Protein AF-A0A5S3W3Z2-F1 (afdb_monomer_lite)

Foldseek 3Di:
DDADDDDDQDWAPDPVDQTNCNVRNDDPDDDHPVNCCVVVVDPDDDDDDDDQDQDPPDPPVLVVVLCVVCPPPDPVVSVVVVVCSVVVSVVVSVVVRVVVVVVVVVVCCVPPCVNVVPPDDDDDDDPDPPD

pLDDT: mean 85.23, std 9.53, range [55.03, 97.94]

Sequence (131 aa):
KAMFIGFTGTPLMKKDKKKSLEVFGPYIHTYKFDEAVNDGVVLDLRYEARDIDQHLTSKKKVDQWFEAKTKGLSNLAKMQLKQKWGTMQKVLSSKSRLEQIVSDMLMDMEVKPALMSGRGNAMLVCASVHQ

Structure (mmCIF, N/CA/C/O backbone):
data_AF-A0A5S3W3Z2-F1
#
_entry.id   AF-A0A5S3W3Z2-F1
#
loop_
_atom_site.group_PDB
_atom_site.id
_atom_site.type_symbol
_atom_site.label_atom_id
_atom_site.labe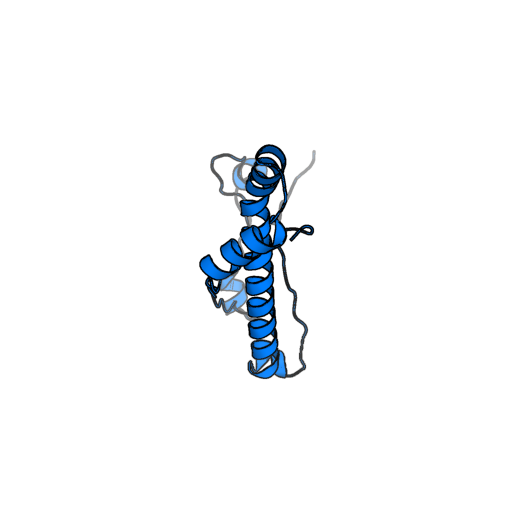l_alt_id
_atom_site.label_comp_id
_atom_site.label_asym_id
_atom_site.label_entity_id
_atom_site.label_seq_id
_atom_site.pdbx_PDB_ins_code
_atom_site.Cartn_x
_atom_site.Cartn_y
_atom_site.Cartn_z
_atom_site.occupancy
_atom_site.B_iso_or_equiv
_atom_site.auth_seq_id
_atom_site.auth_comp_id
_atom_site.auth_asym_id
_atom_site.auth_atom_id
_atom_site.pdbx_PDB_model_num
ATOM 1 N N . LYS A 1 1 ? 38.858 -3.806 -8.810 1.00 75.88 1 LYS A N 1
ATOM 2 C CA . LYS A 1 1 ? 37.879 -2.694 -8.937 1.00 75.88 1 LYS A CA 1
ATOM 3 C C . LYS A 1 1 ? 36.506 -3.329 -9.145 1.00 75.88 1 LYS A C 1
ATOM 5 O O . LYS A 1 1 ? 36.462 -4.306 -9.877 1.00 75.88 1 LYS A O 1
ATOM 10 N N . ALA A 1 2 ? 35.447 -2.856 -8.486 1.00 90.69 2 ALA A N 1
ATOM 11 C CA . ALA A 1 2 ? 34.105 -3.445 -8.585 1.00 90.69 2 ALA A CA 1
ATOM 12 C C . ALA A 1 2 ? 33.120 -2.460 -9.231 1.00 90.69 2 ALA A C 1
ATOM 14 O O . ALA A 1 2 ? 33.288 -1.248 -9.092 1.00 90.69 2 ALA A O 1
ATOM 15 N N . MET A 1 3 ? 32.120 -2.992 -9.931 1.00 93.31 3 MET A N 1
ATOM 16 C CA . MET A 1 3 ? 31.001 -2.249 -10.512 1.00 93.31 3 MET A CA 1
ATOM 17 C C . MET A 1 3 ? 29.719 -2.654 -9.784 1.00 93.31 3 MET A C 1
ATOM 19 O O . MET A 1 3 ? 29.511 -3.839 -9.532 1.00 93.31 3 MET A O 1
ATOM 23 N N . PHE A 1 4 ? 28.872 -1.678 -9.461 1.00 93.50 4 PHE A N 1
ATOM 24 C CA . PHE A 1 4 ? 27.589 -1.902 -8.798 1.00 93.50 4 PHE A CA 1
ATOM 25 C C . PHE A 1 4 ? 26.450 -1.484 -9.724 1.00 93.50 4 PHE A C 1
ATOM 27 O O . PHE A 1 4 ? 26.481 -0.390 -10.282 1.00 93.50 4 PHE A O 1
ATOM 34 N N . ILE A 1 5 ? 25.450 -2.352 -9.866 1.00 94.69 5 ILE A N 1
ATOM 35 C CA . ILE A 1 5 ? 24.254 -2.123 -10.682 1.00 94.69 5 ILE A CA 1
ATOM 36 C C . ILE A 1 5 ? 23.038 -2.360 -9.787 1.00 94.69 5 ILE A C 1
ATOM 38 O O . ILE A 1 5 ? 22.948 -3.395 -9.127 1.00 94.69 5 ILE A O 1
ATOM 42 N N . GLY A 1 6 ? 22.127 -1.387 -9.739 1.00 94.31 6 GLY A N 1
ATOM 43 C CA . GLY A 1 6 ? 20.899 -1.455 -8.951 1.00 94.31 6 GLY A CA 1
ATOM 44 C C . GLY A 1 6 ? 19.668 -1.600 -9.840 1.00 94.31 6 GLY A C 1
ATOM 45 O O . GLY A 1 6 ? 19.511 -0.854 -10.803 1.00 94.31 6 GLY A O 1
ATOM 46 N N . PHE A 1 7 ? 18.773 -2.518 -9.479 1.00 96.25 7 PHE A N 1
ATOM 47 C CA . PHE A 1 7 ? 17.449 -2.662 -10.084 1.00 96.25 7 PHE A CA 1
ATOM 48 C C . PHE A 1 7 ? 16.397 -2.251 -9.055 1.00 96.25 7 PHE A C 1
ATOM 50 O O . PHE A 1 7 ? 16.469 -2.655 -7.895 1.00 96.25 7 PHE A O 1
ATOM 57 N N . THR A 1 8 ? 15.431 -1.424 -9.450 1.00 94.94 8 THR A N 1
ATOM 58 C CA . THR A 1 8 ? 14.333 -1.007 -8.571 1.00 94.94 8 THR A CA 1
ATOM 59 C C . THR A 1 8 ? 13.098 -0.648 -9.386 1.00 94.94 8 THR A C 1
ATOM 61 O O . THR A 1 8 ? 13.207 0.048 -10.392 1.00 94.94 8 THR A O 1
ATOM 64 N N . GLY A 1 9 ? 11.924 -1.098 -8.937 1.00 93.94 9 GLY A N 1
ATOM 65 C CA . GLY A 1 9 ? 10.636 -0.640 -9.473 1.00 93.94 9 GLY A CA 1
ATOM 66 C C . GLY A 1 9 ? 10.154 0.672 -8.843 1.00 93.94 9 GLY A C 1
ATOM 67 O O . GLY A 1 9 ? 9.312 1.363 -9.405 1.00 93.94 9 GLY A O 1
ATOM 68 N N . THR A 1 10 ? 10.703 1.047 -7.684 1.00 93.75 10 THR A N 1
ATOM 69 C CA . THR A 1 10 ? 10.312 2.242 -6.922 1.00 93.75 10 THR A CA 1
ATOM 70 C C . THR A 1 10 ? 11.567 3.011 -6.500 1.00 93.75 10 THR A C 1
ATOM 72 O O . THR A 1 10 ? 12.049 2.844 -5.371 1.00 93.75 10 THR A O 1
ATOM 75 N N . PRO A 1 11 ? 12.167 3.816 -7.396 1.00 93.12 11 PRO A N 1
ATOM 76 C CA . PRO A 1 11 ? 13.364 4.578 -7.064 1.00 93.12 11 PRO A CA 1
ATOM 77 C C . PRO A 1 11 ? 13.094 5.563 -5.918 1.00 93.12 11 PRO A C 1
ATOM 79 O O . PRO A 1 11 ? 12.029 6.177 -5.828 1.00 93.12 11 PRO A O 1
ATOM 82 N N . LEU A 1 12 ? 14.069 5.730 -5.021 1.00 92.12 12 LEU A N 1
ATOM 83 C CA . LEU A 1 12 ? 13.960 6.665 -3.905 1.00 92.12 12 LEU A CA 1
ATOM 84 C C . LEU A 1 12 ? 14.129 8.101 -4.405 1.00 92.12 12 LEU A C 1
ATOM 86 O O . LEU A 1 12 ? 15.206 8.485 -4.859 1.00 92.12 12 LEU A O 1
ATOM 90 N N . MET A 1 13 ? 13.065 8.893 -4.250 1.00 87.31 13 MET A N 1
ATOM 91 C CA . MET A 1 13 ? 12.998 10.298 -4.685 1.00 87.31 13 MET A CA 1
ATOM 92 C C . MET A 1 13 ? 12.925 11.301 -3.520 1.00 87.31 13 MET A C 1
ATOM 94 O O . MET A 1 13 ? 12.954 12.514 -3.739 1.00 87.31 13 MET A O 1
ATOM 98 N N . LYS A 1 14 ? 12.803 10.807 -2.282 1.00 84.31 14 LYS A N 1
ATOM 99 C CA . LYS A 1 14 ? 12.623 11.615 -1.067 1.00 84.31 14 LYS A CA 1
ATOM 100 C C . LYS A 1 14 ? 13.797 12.576 -0.837 1.00 84.31 14 LYS A C 1
ATOM 102 O O . LYS A 1 14 ? 14.944 12.189 -1.003 1.00 84.31 14 LYS A O 1
ATOM 107 N N . LYS A 1 15 ? 13.502 13.824 -0.442 1.00 72.62 15 LYS A N 1
ATOM 108 C CA . LYS A 1 15 ? 14.517 14.876 -0.215 1.00 72.62 15 LYS A CA 1
ATOM 109 C C . LYS A 1 15 ? 15.361 14.643 1.043 1.00 72.62 15 LYS A C 1
ATOM 111 O O . LYS A 1 15 ? 16.494 15.094 1.100 1.00 72.62 15 LYS A O 1
ATOM 116 N N . ASP A 1 16 ? 14.807 13.956 2.035 1.00 77.31 16 ASP A N 1
ATOM 117 C CA . ASP A 1 16 ? 15.420 13.644 3.332 1.00 77.31 16 ASP A CA 1
ATOM 118 C C . ASP A 1 16 ? 16.263 12.356 3.317 1.00 77.31 16 ASP A C 1
ATOM 120 O O . ASP A 1 16 ? 16.811 11.955 4.343 1.00 77.31 16 ASP A O 1
ATOM 124 N N . LYS A 1 17 ? 16.376 11.686 2.164 1.00 82.12 17 LYS A N 1
ATOM 125 C CA . LYS A 1 17 ? 17.150 10.452 1.993 1.00 82.12 17 LYS A CA 1
ATOM 126 C C . LYS A 1 17 ? 18.057 10.566 0.776 1.00 82.12 17 LYS A C 1
ATOM 128 O O . LYS A 1 17 ? 17.706 11.238 -0.188 1.00 82.12 17 LYS A O 1
ATOM 133 N N . LYS A 1 18 ? 19.189 9.852 0.796 1.00 86.12 18 LYS A N 1
ATOM 134 C CA . LYS A 1 18 ? 20.011 9.687 -0.410 1.00 86.12 18 LYS A CA 1
ATOM 135 C C . LYS A 1 18 ? 19.164 9.048 -1.505 1.00 86.12 18 LYS A C 1
ATOM 137 O O . LYS A 1 18 ? 18.576 7.983 -1.291 1.00 86.12 18 LYS A O 1
ATOM 142 N N . LYS A 1 19 ? 19.080 9.706 -2.656 1.00 91.44 19 LYS A N 1
ATOM 143 C CA . LYS A 1 19 ? 18.264 9.234 -3.780 1.00 91.44 19 LYS A CA 1
ATOM 144 C C . LYS A 1 19 ? 18.932 8.052 -4.462 1.00 91.44 19 LYS A C 1
ATOM 146 O O . LYS A 1 19 ? 20.156 7.945 -4.471 1.00 91.44 19 LYS A O 1
ATOM 151 N N . SER A 1 20 ? 18.142 7.203 -5.119 1.00 92.62 20 SER A N 1
ATOM 152 C CA . SER A 1 20 ? 18.691 6.089 -5.910 1.00 92.62 20 SER A CA 1
ATOM 153 C C . SER A 1 20 ? 19.718 6.578 -6.940 1.00 92.62 20 SER A C 1
ATOM 155 O O . SER A 1 20 ? 20.772 5.968 -7.083 1.00 92.62 20 SER A O 1
ATOM 157 N N . LEU A 1 21 ? 19.455 7.730 -7.566 1.00 91.06 21 LEU A N 1
ATOM 158 C CA . LEU A 1 21 ? 20.350 8.355 -8.544 1.00 91.06 21 LEU A CA 1
ATOM 159 C C . LEU A 1 21 ? 21.665 8.878 -7.943 1.00 91.06 21 LEU A C 1
ATOM 161 O O . LEU A 1 21 ? 22.683 8.908 -8.621 1.00 91.06 21 LEU A O 1
ATOM 165 N N . GLU A 1 22 ? 21.665 9.280 -6.672 1.00 91.38 22 GLU A N 1
ATOM 166 C CA . GLU A 1 22 ? 22.878 9.744 -5.982 1.00 91.38 22 GLU A CA 1
ATOM 167 C C . GLU A 1 22 ? 23.788 8.573 -5.592 1.00 91.38 22 GLU A C 1
ATOM 169 O O . GLU A 1 22 ? 24.998 8.740 -5.476 1.00 91.38 22 GLU A O 1
ATOM 174 N N . VAL A 1 23 ? 23.208 7.386 -5.380 1.00 92.38 23 VAL A N 1
ATOM 175 C CA . VAL A 1 23 ? 23.943 6.173 -4.995 1.00 92.38 23 VAL A CA 1
ATOM 176 C C . VAL A 1 23 ? 24.446 5.407 -6.218 1.00 92.38 23 VAL A C 1
ATOM 178 O O . VAL A 1 23 ? 25.589 4.959 -6.224 1.00 92.38 23 VAL A O 1
ATOM 181 N N . PHE A 1 24 ? 23.603 5.247 -7.240 1.00 93.94 24 PHE A N 1
ATOM 182 C CA . PHE A 1 24 ? 23.879 4.389 -8.398 1.00 93.94 24 PHE A CA 1
ATOM 183 C C . PHE A 1 24 ? 24.187 5.163 -9.687 1.00 93.94 24 PHE A C 1
ATOM 185 O O . PHE A 1 24 ? 24.600 4.553 -10.670 1.00 93.94 24 PHE A O 1
ATOM 192 N N . GLY A 1 25 ? 24.027 6.488 -9.690 1.00 93.06 25 GLY A N 1
ATOM 193 C CA . GLY A 1 25 ? 24.151 7.304 -10.895 1.00 93.06 25 GLY A CA 1
ATOM 194 C C . GLY A 1 25 ? 22.864 7.324 -11.735 1.00 93.06 25 GLY A C 1
ATOM 195 O O . GLY A 1 25 ? 21.791 6.971 -11.240 1.00 93.06 25 GLY A O 1
ATOM 196 N N . PRO A 1 26 ? 22.936 7.791 -12.993 1.00 94.25 26 PRO A N 1
ATOM 197 C CA . PRO A 1 26 ? 21.773 7.912 -13.867 1.00 94.25 26 PRO A CA 1
ATOM 198 C C . PRO A 1 26 ? 21.169 6.548 -14.223 1.00 94.25 26 PRO A C 1
ATOM 200 O O . PRO A 1 26 ? 21.839 5.516 -14.175 1.00 94.25 26 PRO A O 1
ATOM 203 N N . TYR A 1 27 ? 19.901 6.549 -14.635 1.00 95.06 27 TYR A N 1
ATOM 204 C CA . TYR A 1 27 ? 19.278 5.348 -15.182 1.00 95.06 27 TYR A CA 1
ATOM 205 C C . TYR A 1 27 ? 19.988 4.920 -16.469 1.00 95.06 27 TYR A C 1
ATOM 207 O O . TYR A 1 27 ? 20.140 5.719 -17.390 1.00 95.06 27 TYR A O 1
ATOM 215 N N . ILE A 1 28 ? 20.383 3.648 -16.533 1.00 96.38 28 ILE A N 1
ATOM 216 C CA . ILE A 1 28 ? 20.869 3.016 -17.768 1.00 96.38 28 ILE A CA 1
ATOM 217 C C . ILE A 1 28 ? 19.684 2.762 -18.712 1.00 96.38 28 ILE A C 1
ATOM 219 O O . ILE A 1 28 ? 19.790 2.961 -19.917 1.00 96.38 28 ILE A O 1
ATOM 223 N N . HIS A 1 29 ? 18.550 2.337 -18.147 1.00 96.94 29 HIS A N 1
ATOM 224 C CA . HIS A 1 29 ? 17.300 2.053 -18.847 1.00 96.94 29 HIS A CA 1
ATOM 225 C C . HIS A 1 29 ? 16.112 2.201 -17.885 1.00 96.94 29 HIS A C 1
ATOM 227 O O . HIS A 1 29 ? 16.278 2.060 -16.669 1.00 96.94 29 HIS A O 1
ATOM 233 N N . THR A 1 30 ? 14.914 2.439 -18.419 1.00 96.12 30 THR A N 1
ATOM 234 C CA . THR A 1 30 ? 13.658 2.435 -17.659 1.00 96.12 30 THR A CA 1
ATOM 235 C C . THR A 1 30 ? 12.601 1.632 -18.396 1.00 96.12 30 THR A C 1
ATOM 237 O O . THR A 1 30 ? 12.463 1.787 -19.600 1.00 96.12 30 THR A O 1
ATOM 240 N N . TYR A 1 31 ? 11.854 0.820 -17.657 1.00 96.88 31 TYR A N 1
ATOM 241 C CA . TYR A 1 31 ? 10.645 0.155 -18.127 1.00 96.88 31 TYR A CA 1
ATOM 242 C C . TYR A 1 31 ? 9.596 0.317 -17.032 1.00 96.88 31 TYR A C 1
ATOM 244 O O . TYR A 1 31 ? 9.784 -0.165 -15.910 1.00 96.88 31 TYR A O 1
ATOM 252 N N . LYS A 1 32 ? 8.584 1.133 -17.305 1.00 95.44 32 LYS A N 1
ATOM 253 C CA . LYS A 1 32 ? 7.617 1.619 -16.325 1.00 95.44 32 LYS A CA 1
ATOM 254 C C . LYS A 1 32 ? 6.382 0.729 -16.267 1.00 95.44 32 LYS A C 1
ATOM 256 O O . LYS A 1 32 ? 6.147 -0.126 -17.113 1.00 95.44 32 LYS A O 1
ATOM 261 N N . PHE A 1 33 ? 5.589 0.946 -15.223 1.00 94.69 33 PHE A N 1
ATOM 262 C CA . PHE A 1 33 ? 4.359 0.199 -14.989 1.00 94.69 33 PHE A CA 1
ATOM 263 C C . PHE A 1 33 ? 3.349 0.355 -16.137 1.00 94.69 33 PHE A C 1
ATOM 265 O O . PHE A 1 33 ? 2.784 -0.637 -16.576 1.00 94.69 33 PHE A O 1
ATOM 272 N N . ASP A 1 34 ? 3.153 1.572 -16.646 1.00 95.12 34 ASP A N 1
ATOM 273 C CA . ASP A 1 34 ? 2.239 1.868 -17.755 1.00 95.12 34 ASP A CA 1
ATOM 274 C C . ASP A 1 34 ? 2.686 1.223 -19.073 1.00 95.12 34 ASP A C 1
ATOM 276 O O . ASP A 1 34 ? 1.856 0.676 -19.796 1.00 95.12 34 ASP A O 1
ATOM 280 N N . GLU A 1 35 ? 3.992 1.209 -19.351 1.00 97.25 35 GLU A N 1
ATOM 281 C CA . GLU A 1 35 ? 4.568 0.463 -20.480 1.00 97.25 35 GLU A CA 1
ATOM 282 C C . GLU A 1 35 ? 4.275 -1.039 -20.341 1.00 97.25 35 GLU A C 1
ATOM 284 O O . GLU A 1 35 ? 3.745 -1.659 -21.258 1.00 97.25 35 GLU A O 1
ATOM 289 N N . ALA A 1 36 ? 4.505 -1.607 -19.153 1.00 96.94 36 ALA A N 1
ATOM 290 C CA . ALA A 1 36 ? 4.251 -3.021 -18.890 1.00 96.94 36 ALA A CA 1
ATOM 291 C C . ALA A 1 36 ? 2.770 -3.425 -18.978 1.00 96.94 36 ALA A C 1
ATOM 293 O O . ALA A 1 36 ? 2.474 -4.562 -19.357 1.00 96.94 36 ALA A O 1
ATOM 294 N N . VAL A 1 37 ? 1.852 -2.517 -18.632 1.00 96.88 37 VAL A N 1
ATOM 295 C CA . VAL A 1 37 ? 0.406 -2.711 -18.814 1.00 96.88 37 VAL A CA 1
ATOM 296 C C . VAL A 1 37 ? 0.037 -2.675 -20.298 1.00 96.88 37 VAL A C 1
ATOM 298 O O . VAL A 1 37 ? -0.677 -3.564 -20.761 1.00 96.88 37 VAL A O 1
ATOM 301 N N . ASN A 1 38 ? 0.556 -1.706 -21.061 1.00 97.12 38 ASN A N 1
ATOM 302 C CA . ASN A 1 38 ? 0.294 -1.591 -22.502 1.00 97.12 38 ASN A CA 1
ATOM 303 C C . ASN A 1 38 ? 0.805 -2.803 -23.291 1.00 97.12 38 ASN A C 1
ATOM 305 O O . ASN A 1 38 ? 0.125 -3.278 -24.199 1.00 97.12 38 ASN A O 1
ATOM 309 N N . ASP A 1 39 ? 1.964 -3.333 -22.904 1.00 97.94 39 ASP A N 1
ATOM 310 C CA . ASP A 1 39 ? 2.565 -4.515 -23.526 1.00 97.94 39 ASP A CA 1
ATOM 311 C C . ASP A 1 39 ? 1.897 -5.833 -23.075 1.00 97.94 39 ASP A C 1
ATOM 313 O O . ASP A 1 39 ? 2.246 -6.911 -23.559 1.00 97.94 39 ASP A O 1
ATOM 317 N N . GLY A 1 40 ? 0.939 -5.782 -22.138 1.00 96.62 40 GLY A N 1
ATOM 318 C CA . GLY A 1 40 ? 0.220 -6.954 -21.626 1.00 96.62 40 GLY A CA 1
ATOM 319 C C . GLY A 1 40 ? 1.053 -7.868 -20.720 1.00 96.62 40 GLY A C 1
ATOM 320 O O . GLY A 1 40 ? 0.649 -8.995 -20.434 1.00 96.62 40 GLY A O 1
ATOM 321 N N . VAL A 1 41 ? 2.214 -7.397 -20.259 1.00 97.31 41 VAL A N 1
ATOM 322 C CA . VAL A 1 41 ? 3.113 -8.136 -19.355 1.00 97.31 41 VAL A CA 1
ATOM 323 C C . VAL A 1 41 ? 2.630 -8.044 -17.903 1.00 97.31 41 VAL A C 1
ATOM 325 O O . VAL A 1 41 ? 2.866 -8.954 -17.107 1.00 97.31 41 VAL A O 1
ATOM 328 N N . VAL A 1 42 ? 1.944 -6.953 -17.548 1.00 95.50 42 VAL A N 1
ATOM 329 C CA . VAL A 1 42 ? 1.369 -6.699 -16.219 1.00 95.50 42 VAL A CA 1
ATOM 330 C C . VAL A 1 42 ? -0.118 -6.364 -16.357 1.00 95.50 42 VAL A C 1
ATOM 332 O O . VAL A 1 42 ? -0.533 -5.719 -17.314 1.00 95.50 42 VAL A O 1
ATOM 335 N N . LEU A 1 43 ? -0.935 -6.804 -15.397 1.00 94.00 43 LEU A N 1
ATOM 336 C CA . LEU A 1 43 ? -2.350 -6.430 -15.326 1.00 94.00 43 LEU A CA 1
ATOM 337 C C . LEU A 1 43 ? -2.518 -5.036 -14.710 1.00 94.00 43 LEU A C 1
ATOM 339 O O . LEU A 1 43 ? -1.820 -4.687 -13.758 1.00 94.00 43 LEU A O 1
ATOM 343 N N . ASP A 1 44 ? -3.490 -4.276 -15.210 1.00 93.94 44 ASP A N 1
ATOM 344 C CA . ASP A 1 44 ? -3.851 -2.983 -14.631 1.00 93.94 44 ASP A CA 1
ATOM 345 C C . ASP A 1 44 ? -4.478 -3.131 -13.229 1.00 93.94 44 ASP A C 1
ATOM 347 O O . ASP A 1 44 ? -5.108 -4.145 -12.901 1.00 93.94 44 ASP A O 1
ATOM 351 N N . LEU A 1 45 ? -4.307 -2.110 -12.387 1.00 91.00 45 LEU A N 1
ATOM 352 C CA . LEU A 1 45 ? -4.785 -2.103 -11.008 1.00 91.00 45 LEU A CA 1
ATOM 353 C C . LEU A 1 45 ? -6.124 -1.370 -10.898 1.00 91.00 45 LEU A C 1
ATOM 355 O O . LEU A 1 45 ? -6.206 -0.152 -11.043 1.00 91.00 45 LEU A O 1
ATOM 359 N N . ARG A 1 46 ? -7.170 -2.092 -10.492 1.00 89.44 46 ARG A N 1
ATOM 360 C CA . ARG A 1 46 ? -8.443 -1.483 -10.093 1.00 89.44 46 ARG A CA 1
ATOM 361 C C . ARG A 1 46 ? -8.437 -1.154 -8.598 1.00 89.44 46 ARG A C 1
ATOM 363 O O . ARG A 1 46 ? -8.398 -2.058 -7.768 1.00 89.44 46 ARG A O 1
ATOM 370 N N . TYR A 1 47 ? -8.510 0.135 -8.258 1.00 90.81 47 TYR A N 1
ATOM 371 C CA . TYR A 1 47 ? -8.579 0.614 -6.872 1.00 90.81 47 TYR A CA 1
ATOM 372 C C . TYR A 1 47 ? -10.006 1.018 -6.480 1.00 90.81 47 TYR A C 1
ATOM 374 O O . TYR A 1 47 ? -10.618 1.866 -7.125 1.00 90.81 47 TYR A O 1
ATOM 382 N N . GLU A 1 48 ? -10.517 0.437 -5.393 1.00 89.06 48 GLU A N 1
ATOM 383 C CA . GLU A 1 48 ? -11.831 0.751 -4.822 1.00 89.06 48 GLU A CA 1
ATOM 384 C C . GLU A 1 48 ? -11.661 1.192 -3.365 1.00 89.06 48 GLU A C 1
ATOM 386 O O . GLU A 1 48 ? -11.459 0.372 -2.469 1.00 89.06 48 GLU A O 1
ATOM 391 N N . ALA A 1 49 ? -11.715 2.504 -3.124 1.00 88.25 49 ALA A N 1
ATOM 392 C CA . ALA A 1 49 ? -11.672 3.044 -1.769 1.00 88.25 49 ALA A CA 1
ATOM 393 C C . ALA A 1 49 ? -13.012 2.822 -1.056 1.00 88.25 49 ALA A C 1
ATOM 395 O O . ALA A 1 49 ? -14.070 3.102 -1.620 1.00 88.25 49 ALA A O 1
ATOM 396 N N . ARG A 1 50 ? -12.960 2.384 0.204 1.00 85.56 50 ARG A N 1
ATOM 397 C CA . ARG A 1 50 ? -14.128 2.268 1.085 1.00 85.56 50 ARG A CA 1
ATOM 398 C C . ARG A 1 50 ? -13.846 2.956 2.410 1.00 85.56 50 ARG A C 1
ATOM 400 O O . ARG A 1 50 ? -12.782 2.748 2.995 1.00 85.56 50 ARG A O 1
ATOM 407 N N . ASP A 1 51 ? -14.807 3.744 2.874 1.00 80.31 51 ASP A N 1
ATOM 408 C CA . ASP A 1 51 ? -14.808 4.305 4.221 1.00 80.31 51 ASP A CA 1
ATOM 409 C C . ASP A 1 51 ? -15.854 3.577 5.069 1.00 80.31 51 ASP A C 1
ATOM 411 O O . ASP A 1 51 ? -16.929 3.230 4.579 1.00 80.31 51 ASP A O 1
ATOM 415 N N . ILE A 1 52 ? -15.515 3.295 6.323 1.00 74.38 52 ILE A N 1
ATOM 416 C CA . ILE A 1 52 ? -16.380 2.570 7.257 1.00 74.38 52 ILE A CA 1
ATOM 417 C C . ILE A 1 52 ? -16.521 3.438 8.496 1.00 74.38 52 ILE A C 1
ATOM 419 O O . ILE A 1 52 ? -15.586 3.547 9.302 1.00 74.38 52 ILE A O 1
ATOM 423 N N . ASP A 1 53 ? -17.701 4.043 8.621 1.00 66.06 53 ASP A N 1
ATOM 424 C CA . ASP A 1 53 ? -18.019 5.006 9.666 1.00 66.06 53 ASP A CA 1
ATOM 425 C C . ASP A 1 53 ? -17.865 4.407 11.068 1.00 66.06 53 ASP A C 1
ATOM 427 O O . ASP A 1 53 ? -18.457 3.390 11.438 1.00 66.06 53 ASP A O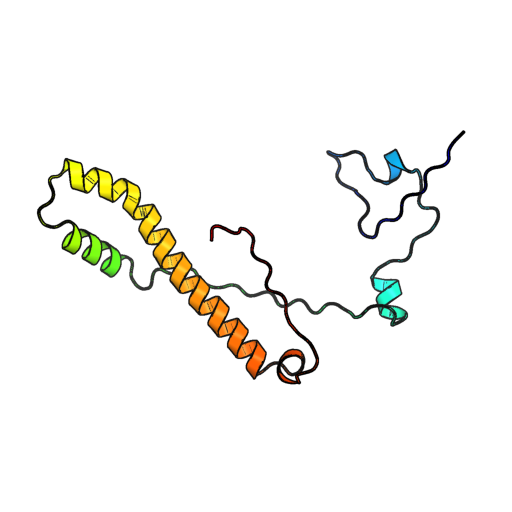 1
ATOM 431 N N . GLN A 1 54 ? -17.084 5.092 11.902 1.00 61.16 54 GLN A N 1
ATOM 432 C CA . GLN A 1 54 ? -16.889 4.734 13.304 1.00 61.16 54 GLN A CA 1
ATOM 433 C C . GLN A 1 54 ? -17.910 5.453 14.179 1.00 61.16 54 GLN A C 1
ATOM 435 O O . GLN A 1 54 ? -17.647 6.522 14.740 1.00 61.16 54 GLN A O 1
ATOM 440 N N . HIS A 1 55 ? -19.088 4.859 14.343 1.00 59.03 55 HIS A N 1
ATOM 441 C CA . HIS A 1 55 ? -20.084 5.368 15.279 1.00 59.03 55 HIS A CA 1
ATOM 442 C C . HIS A 1 55 ? -20.353 4.362 16.397 1.00 59.03 55 HIS A C 1
ATOM 444 O O . HIS A 1 55 ? -20.793 3.239 16.172 1.00 59.03 55 HIS A O 1
ATOM 450 N N . LEU A 1 56 ? -20.123 4.788 17.645 1.00 61.66 56 LEU A N 1
ATOM 451 C CA . LEU A 1 56 ? -20.688 4.112 18.812 1.00 61.66 56 LEU A CA 1
ATOM 452 C C . LEU A 1 56 ? -22.210 4.190 18.687 1.00 61.66 56 LEU A C 1
ATOM 454 O O . LEU A 1 56 ? -22.782 5.264 18.875 1.00 61.66 56 LEU A O 1
ATOM 458 N N . THR A 1 57 ? -22.852 3.054 18.408 1.00 61.59 57 THR A N 1
ATOM 459 C CA . THR A 1 57 ? -24.296 2.923 18.133 1.00 61.59 57 THR A CA 1
ATOM 460 C C . THR A 1 57 ? -25.164 3.610 19.193 1.00 61.59 57 THR A C 1
ATOM 462 O O . THR A 1 57 ? -26.263 4.071 18.903 1.00 61.59 57 THR A O 1
ATOM 465 N N . SER A 1 58 ? -24.671 3.729 20.433 1.00 65.56 58 SER A N 1
ATOM 466 C CA . SER A 1 58 ? -25.188 4.691 21.407 1.00 65.56 58 SER A CA 1
ATOM 467 C C . SER A 1 58 ? -24.177 4.966 22.526 1.00 65.56 58 SER A C 1
ATOM 469 O O . SER A 1 58 ? -24.067 4.179 23.468 1.00 65.56 58 SER A O 1
ATOM 471 N N . LYS A 1 59 ? -23.489 6.122 22.491 1.00 68.31 59 LYS A N 1
ATOM 472 C CA . LYS A 1 59 ? -22.665 6.601 23.628 1.00 68.31 59 LYS A CA 1
ATOM 473 C C . LYS A 1 59 ? -23.441 6.559 24.949 1.00 68.31 59 LYS A C 1
ATOM 475 O O . LYS A 1 59 ? -22.924 6.095 25.955 1.00 68.31 59 LYS A O 1
ATOM 480 N N . LYS A 1 60 ? -24.723 6.941 24.909 1.00 72.94 60 LYS A N 1
ATOM 481 C CA . LYS A 1 60 ? -25.607 6.979 26.079 1.00 72.94 60 LYS A CA 1
ATOM 482 C C . LYS A 1 60 ? -25.829 5.596 26.700 1.00 72.94 60 LYS A C 1
ATOM 484 O O . LYS A 1 60 ? -25.775 5.478 27.917 1.00 72.94 60 LYS A O 1
ATOM 489 N N . LYS A 1 61 ? -26.036 4.546 25.893 1.00 70.00 61 LYS A N 1
ATOM 490 C CA . LYS A 1 61 ? -26.163 3.167 26.408 1.00 70.00 61 LYS A CA 1
ATOM 491 C C . LYS A 1 61 ? -24.8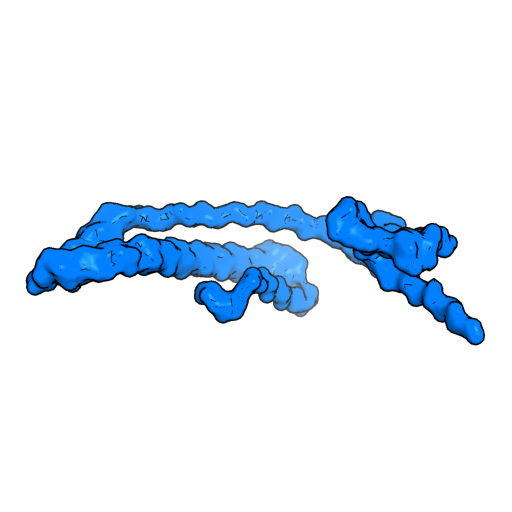48 2.645 26.979 1.00 70.00 61 LYS A C 1
ATOM 493 O O . LYS A 1 61 ? -24.857 1.922 27.969 1.00 70.00 61 LYS A O 1
ATOM 498 N N . VAL A 1 62 ? -23.726 3.026 26.374 1.00 71.56 62 VAL A N 1
ATOM 499 C CA . VAL A 1 62 ? -22.392 2.646 26.849 1.00 71.56 62 VAL A CA 1
ATOM 500 C C . VAL A 1 62 ? -22.113 3.302 28.202 1.00 71.56 62 VAL A C 1
ATOM 502 O O . VAL A 1 62 ? -21.767 2.602 29.150 1.00 71.56 62 VAL A O 1
ATOM 505 N N . ASP A 1 63 ? -22.381 4.600 28.347 1.00 78.62 63 ASP A N 1
ATOM 506 C CA . ASP A 1 63 ? -22.246 5.309 29.625 1.00 78.62 63 ASP A CA 1
ATOM 507 C C . ASP A 1 63 ? -23.230 4.783 30.689 1.00 78.62 63 ASP A C 1
ATOM 509 O O . ASP A 1 63 ? -22.855 4.607 31.845 1.00 78.62 63 ASP A O 1
ATOM 513 N N . GLN A 1 64 ? -24.464 4.427 30.315 1.00 82.00 64 GLN A N 1
ATOM 514 C CA . GLN A 1 64 ? -25.402 3.750 31.223 1.00 82.00 64 GLN A CA 1
ATOM 515 C C . GLN A 1 64 ? -24.877 2.386 31.692 1.00 82.00 64 GLN A C 1
ATOM 517 O O . GLN A 1 64 ? -25.012 2.048 32.869 1.00 82.00 64 GLN A O 1
ATOM 522 N N . TRP A 1 65 ? -24.254 1.610 30.801 1.00 77.12 65 TRP A N 1
ATOM 523 C CA . TRP A 1 65 ? -23.611 0.348 31.161 1.00 77.12 65 TRP A CA 1
ATOM 524 C C . TRP A 1 65 ? -22.426 0.573 32.116 1.00 77.12 65 TRP A C 1
ATOM 526 O O . TRP A 1 65 ? -22.275 -0.202 33.062 1.00 77.12 65 TRP A O 1
ATOM 536 N N . PHE A 1 66 ? -21.653 1.661 31.961 1.00 82.50 66 PHE A N 1
ATOM 537 C CA . PHE A 1 66 ? -20.617 2.040 32.936 1.00 82.50 66 PHE A CA 1
ATOM 538 C C . PHE A 1 66 ? -21.196 2.243 34.324 1.00 82.50 66 PHE A C 1
ATOM 540 O O . PHE A 1 66 ? -20.728 1.654 35.296 1.00 82.50 66 PHE A O 1
ATOM 547 N N . GLU A 1 67 ? -22.211 3.099 34.409 1.00 84.69 67 GLU A N 1
ATOM 548 C CA . GLU A 1 67 ? -22.828 3.506 35.663 1.00 84.69 67 GLU A CA 1
ATOM 549 C C . GLU A 1 67 ? -23.475 2.303 36.354 1.00 84.69 67 GLU A C 1
ATOM 551 O O . GLU A 1 67 ? -23.336 2.130 37.564 1.00 84.69 67 GLU A O 1
ATOM 556 N N . ALA A 1 68 ? -24.087 1.401 35.580 1.00 85.12 68 ALA A N 1
ATOM 557 C CA . ALA A 1 68 ? -24.625 0.145 36.086 1.00 85.12 68 ALA A CA 1
ATOM 558 C C . ALA A 1 68 ? -23.534 -0.802 36.618 1.00 85.12 68 ALA A C 1
ATOM 560 O O . ALA A 1 68 ? -23.708 -1.388 37.685 1.00 85.12 68 ALA A O 1
ATOM 561 N N . LYS A 1 69 ? -22.406 -0.959 35.909 1.00 79.19 69 LYS A N 1
ATOM 562 C CA . LYS A 1 69 ? -21.312 -1.867 36.308 1.00 79.19 69 LYS A CA 1
ATOM 563 C C . LYS A 1 69 ? -20.401 -1.312 37.398 1.00 79.19 69 LYS A C 1
ATOM 565 O O . LYS A 1 69 ? -19.716 -2.084 38.057 1.00 79.19 69 LYS A O 1
ATOM 570 N N . THR A 1 70 ? -20.407 -0.000 37.608 1.00 85.00 70 THR A N 1
ATOM 571 C CA . THR A 1 70 ? -19.638 0.674 38.667 1.00 85.00 70 THR A CA 1
ATOM 572 C C . THR A 1 70 ? -20.487 1.046 39.881 1.00 85.00 70 THR A C 1
ATOM 574 O O . THR A 1 70 ? -20.008 1.714 40.802 1.00 85.00 70 THR A O 1
ATOM 577 N N . LYS A 1 71 ? -21.749 0.607 39.909 1.00 83.38 71 LYS A N 1
ATOM 578 C CA . LYS A 1 71 ? -22.663 0.840 41.024 1.00 83.38 71 LYS A CA 1
ATOM 579 C C . LYS A 1 71 ? -22.115 0.171 42.292 1.00 83.38 71 LYS A C 1
ATOM 581 O O . LYS A 1 71 ? -21.919 -1.038 42.316 1.00 83.38 71 LYS A O 1
ATOM 586 N N . GLY A 1 72 ? -21.866 0.966 43.334 1.00 81.25 72 GLY A N 1
ATOM 587 C CA . GLY A 1 72 ? -21.319 0.495 44.616 1.00 81.25 72 GLY A CA 1
ATOM 588 C C . GLY A 1 72 ? -19.801 0.637 44.780 1.00 81.25 72 GLY A C 1
ATOM 589 O O . GLY A 1 72 ? -19.289 0.357 45.859 1.00 81.25 72 GLY A O 1
ATOM 590 N N . LEU A 1 73 ? -19.072 1.104 43.761 1.00 87.25 73 LEU A N 1
ATOM 591 C CA . LEU A 1 73 ? -17.652 1.436 43.905 1.00 87.25 73 LEU A CA 1
ATOM 592 C C . LEU A 1 73 ? -17.456 2.785 44.608 1.00 87.25 73 LEU A C 1
ATOM 594 O O . LEU A 1 73 ? -18.250 3.711 44.436 1.00 87.25 73 LEU A O 1
ATOM 598 N N . SER A 1 74 ? -16.352 2.918 45.350 1.00 87.50 74 SER A N 1
ATOM 599 C CA . SER A 1 74 ? -15.940 4.205 45.915 1.00 87.50 74 SER A CA 1
ATOM 600 C C . SER A 1 74 ? -15.589 5.204 44.808 1.00 87.50 74 SER A C 1
ATOM 602 O O . SER A 1 74 ? -15.185 4.822 43.705 1.00 87.50 74 SER A O 1
ATOM 604 N N . ASN A 1 75 ? -15.689 6.502 45.109 1.00 82.19 75 ASN A N 1
ATOM 605 C CA . ASN A 1 75 ? -15.371 7.560 44.145 1.00 82.19 75 ASN A CA 1
ATOM 606 C C . ASN A 1 75 ? -13.954 7.416 43.565 1.00 82.19 75 ASN A C 1
ATOM 608 O O . ASN A 1 75 ? -13.775 7.592 42.363 1.00 82.19 75 ASN A O 1
ATOM 612 N N . LEU A 1 76 ? -12.975 7.015 44.384 1.00 83.31 76 LEU A N 1
ATOM 613 C CA . LEU A 1 76 ? -11.597 6.753 43.950 1.00 83.31 76 LEU A CA 1
ATOM 614 C C . LEU A 1 76 ? -11.507 5.595 42.942 1.00 83.31 76 LEU A C 1
ATOM 616 O O . LEU A 1 76 ? -10.898 5.753 41.883 1.00 83.31 76 LEU A O 1
ATOM 620 N N . ALA A 1 77 ? -12.159 4.463 43.223 1.00 81.12 77 ALA A N 1
ATOM 621 C CA . ALA A 1 77 ? -12.166 3.303 42.327 1.00 81.12 77 ALA A CA 1
ATOM 622 C C . ALA A 1 77 ? -12.894 3.605 41.004 1.00 81.12 77 ALA A C 1
ATOM 624 O O . ALA A 1 77 ? -12.440 3.227 39.920 1.00 81.12 77 ALA A O 1
ATOM 625 N N . LYS A 1 78 ? -13.996 4.358 41.074 1.00 83.50 78 LYS A N 1
ATOM 626 C CA . LYS A 1 78 ? -14.752 4.796 39.897 1.00 83.50 78 LYS A CA 1
ATOM 627 C C . LYS A 1 78 ? -13.932 5.746 39.018 1.00 83.50 78 LYS A C 1
ATOM 629 O O . LYS A 1 78 ? -13.959 5.621 37.796 1.00 83.50 78 LYS A O 1
ATOM 634 N N . MET A 1 79 ? -13.148 6.644 39.621 1.00 80.69 79 MET A N 1
ATOM 635 C CA . MET A 1 79 ? -12.245 7.554 38.905 1.00 8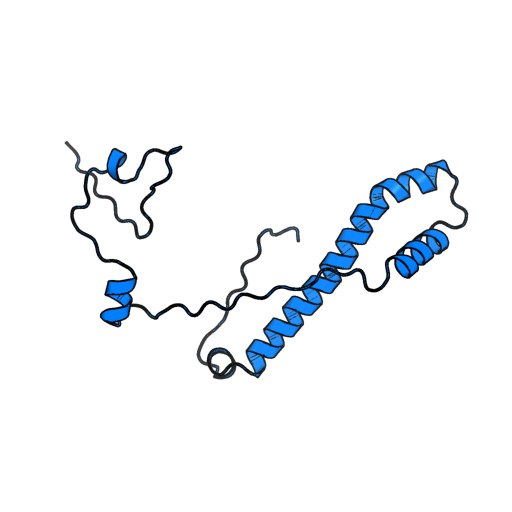0.69 79 MET A CA 1
ATOM 636 C C . MET A 1 79 ? -11.143 6.807 38.141 1.00 80.69 79 MET A C 1
ATOM 638 O O . MET A 1 79 ? -10.892 7.110 36.975 1.00 80.69 79 MET A O 1
ATOM 642 N N . GLN A 1 80 ? -10.528 5.798 38.766 1.00 82.56 80 GLN A N 1
ATOM 643 C CA . GLN A 1 80 ? -9.51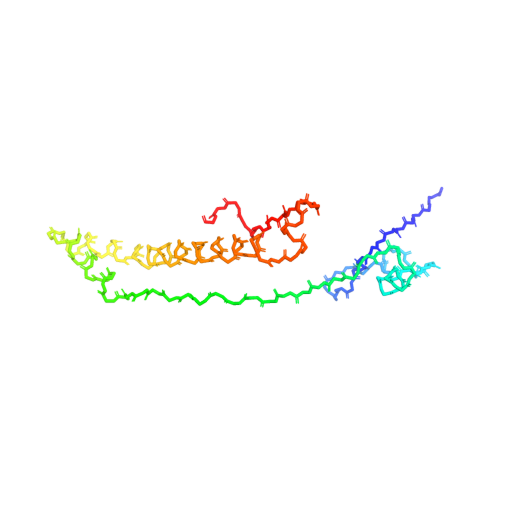6 4.953 38.121 1.00 82.56 80 GLN A CA 1
ATOM 644 C C . GLN A 1 80 ? -10.093 4.178 36.928 1.00 82.56 80 GLN A C 1
ATOM 646 O O . GLN A 1 80 ? -9.465 4.095 35.871 1.00 82.56 80 GLN A O 1
ATOM 651 N N . LEU A 1 81 ? -11.316 3.654 37.053 1.00 81.12 81 LEU A N 1
ATOM 652 C CA . LEU A 1 81 ? -12.006 2.999 35.939 1.00 81.12 81 LEU A CA 1
ATOM 653 C C . LEU A 1 81 ? -12.372 3.985 34.826 1.00 81.12 81 LEU A C 1
ATOM 655 O O . LEU A 1 81 ? -12.255 3.646 33.649 1.00 81.12 81 LEU A O 1
ATOM 659 N N . LYS A 1 82 ? -12.742 5.221 35.176 1.00 80.69 82 LYS A N 1
ATOM 660 C CA . LYS A 1 82 ? -13.066 6.275 34.207 1.00 80.69 82 LYS A CA 1
ATOM 661 C C . LYS A 1 82 ? -11.858 6.667 33.348 1.00 80.69 82 LYS A C 1
ATOM 663 O O . LYS A 1 82 ? -12.031 6.934 32.164 1.00 80.69 82 LYS A O 1
ATOM 668 N N . GLN A 1 83 ? -10.636 6.614 33.889 1.00 79.25 83 GLN A N 1
ATOM 669 C CA . GLN A 1 83 ? -9.413 6.805 33.092 1.00 79.25 83 GLN A CA 1
ATOM 670 C C . GLN A 1 83 ? -9.237 5.721 32.015 1.00 79.25 83 GLN A C 1
ATOM 672 O O . GLN A 1 83 ? -8.790 6.017 30.911 1.00 79.25 83 GLN A O 1
ATOM 677 N N . LYS A 1 84 ? -9.635 4.475 32.302 1.00 76.56 84 LYS A N 1
ATOM 678 C CA . LYS A 1 84 ? -9.585 3.356 31.342 1.00 76.56 84 LYS A CA 1
ATOM 679 C C . LYS A 1 84 ? -10.821 3.280 30.432 1.00 76.56 84 LYS A C 1
ATOM 681 O O . LYS A 1 84 ? -10.809 2.567 29.430 1.00 76.56 84 LYS A O 1
ATOM 686 N N . TRP A 1 85 ? -11.877 4.029 30.748 1.00 78.81 85 TRP A N 1
ATOM 687 C CA . TRP A 1 85 ? -13.166 3.996 30.055 1.00 78.81 85 TRP A CA 1
ATOM 688 C C . TRP A 1 85 ? -13.082 4.428 28.589 1.00 78.81 85 TRP A C 1
ATOM 690 O O . TRP A 1 85 ? -13.653 3.771 27.720 1.00 78.81 85 TRP A O 1
ATOM 700 N N . GLY A 1 86 ? -12.306 5.478 28.297 1.00 72.75 86 GLY A N 1
ATOM 701 C CA . GLY A 1 86 ? -12.076 5.930 26.921 1.00 72.75 86 GLY A CA 1
ATOM 702 C C . GLY A 1 86 ? -11.399 4.863 26.054 1.00 72.75 86 GLY A C 1
ATOM 703 O O . GLY A 1 86 ? -11.721 4.727 24.876 1.00 72.75 86 GLY A O 1
ATOM 704 N N . THR A 1 87 ? -10.516 4.050 26.640 1.00 75.25 87 THR A N 1
ATOM 705 C CA . THR A 1 87 ? -9.900 2.903 25.956 1.00 75.25 87 THR A CA 1
ATOM 706 C C . THR A 1 87 ? -10.932 1.821 25.665 1.00 75.25 87 THR A C 1
ATOM 708 O O . THR A 1 87 ? -10.972 1.302 24.557 1.00 75.25 87 THR A O 1
ATOM 711 N N . MET A 1 88 ? -11.821 1.518 26.611 1.00 70.56 88 MET A N 1
ATOM 712 C CA . MET A 1 88 ? -12.859 0.509 26.394 1.00 70.56 88 MET A CA 1
ATOM 713 C C . MET A 1 88 ? -13.896 0.941 25.348 1.00 70.56 88 MET A C 1
ATOM 715 O O . MET A 1 88 ? -14.301 0.126 24.524 1.00 70.56 88 MET A O 1
ATOM 719 N N . GLN A 1 89 ? -14.270 2.224 25.314 1.00 68.62 89 GLN A N 1
ATOM 720 C CA . GLN A 1 89 ? -15.102 2.777 24.239 1.00 68.62 89 GLN A CA 1
ATOM 721 C C . GLN A 1 89 ? -14.440 2.608 22.864 1.00 68.62 89 GLN A C 1
ATOM 723 O O . GLN A 1 89 ? -15.113 2.185 21.926 1.00 68.62 89 GLN A O 1
ATOM 728 N N . LYS A 1 90 ? -13.126 2.867 22.762 1.00 71.69 90 LYS A N 1
ATOM 729 C CA . LYS A 1 90 ? -12.350 2.638 21.531 1.00 71.69 90 LYS A CA 1
ATOM 730 C C . LYS A 1 90 ? -12.332 1.164 21.127 1.00 71.69 90 LYS A C 1
ATOM 732 O O . LYS A 1 90 ? -12.561 0.860 19.965 1.00 71.69 90 LYS A O 1
ATOM 737 N N . VAL A 1 91 ? -12.117 0.249 22.074 1.00 72.50 91 VAL A N 1
ATOM 738 C CA . VAL A 1 91 ? -12.131 -1.202 21.805 1.00 72.50 91 VAL A CA 1
ATOM 739 C C . VAL A 1 91 ? -13.495 -1.653 21.275 1.00 72.50 91 VAL A C 1
ATOM 741 O O . VAL A 1 91 ? -13.564 -2.380 20.286 1.00 72.50 91 VAL A O 1
ATOM 744 N N . LEU A 1 92 ? -14.590 -1.185 21.882 1.00 69.88 92 LEU A N 1
ATOM 745 C CA . LEU A 1 92 ? -15.944 -1.515 21.430 1.00 69.88 92 LEU A CA 1
ATOM 746 C C . LEU A 1 92 ? -16.233 -0.976 20.022 1.00 69.88 92 LEU A C 1
ATOM 748 O O . LEU A 1 92 ? -16.772 -1.710 19.195 1.00 69.88 92 LEU A O 1
ATOM 752 N N . SER A 1 93 ? -15.841 0.269 19.721 1.00 72.69 93 SER A N 1
ATOM 753 C CA . SER A 1 93 ? -15.972 0.810 18.361 1.00 72.69 93 SER A CA 1
ATOM 754 C C . SER A 1 93 ? -15.106 0.058 17.351 1.00 72.69 93 SER A C 1
ATOM 756 O O . SER A 1 93 ? -15.554 -0.185 16.233 1.00 72.69 93 SER A O 1
ATOM 758 N N . SER A 1 94 ? -13.901 -0.367 17.745 1.00 78.44 94 SER A N 1
ATOM 759 C CA . SER A 1 94 ? -13.020 -1.159 16.885 1.00 78.44 94 SER A CA 1
ATOM 760 C C . SER A 1 94 ? -13.643 -2.504 16.534 1.00 78.44 94 SER A C 1
ATOM 762 O O . SER A 1 94 ? -13.654 -2.865 15.361 1.00 78.44 94 SER A O 1
ATOM 764 N N . LYS A 1 95 ? -14.228 -3.217 17.507 1.00 81.19 95 LYS A N 1
ATOM 765 C CA . LYS A 1 95 ? -14.897 -4.498 17.243 1.00 81.19 95 LYS A CA 1
ATOM 766 C C . LYS A 1 95 ? -16.050 -4.345 16.247 1.00 81.19 95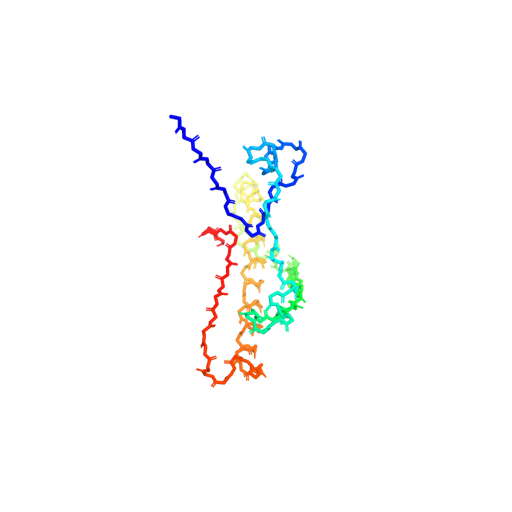 LYS A C 1
ATOM 768 O O . LYS A 1 95 ? -16.090 -5.071 15.260 1.00 81.19 95 LYS A O 1
ATOM 773 N N . SER A 1 96 ? -16.925 -3.359 16.459 1.00 81.19 96 SER A N 1
ATOM 774 C CA . SER A 1 96 ? -18.030 -3.071 15.531 1.00 81.19 96 SER A CA 1
ATOM 775 C C . SER A 1 96 ? -17.531 -2.764 14.118 1.00 81.19 96 SER A C 1
ATOM 777 O O . SER A 1 96 ? -18.137 -3.194 13.141 1.00 81.19 96 SER A O 1
ATOM 779 N N . ARG A 1 97 ? -16.429 -2.017 13.991 1.00 83.75 97 ARG A N 1
ATOM 780 C CA . ARG A 1 97 ? -15.837 -1.701 12.688 1.00 83.75 97 ARG A CA 1
ATOM 781 C C . ARG A 1 97 ? -15.271 -2.946 12.007 1.00 83.75 97 ARG A C 1
ATOM 783 O O . ARG A 1 97 ? -15.439 -3.104 10.804 1.00 83.75 97 ARG A O 1
ATOM 790 N N . LEU A 1 98 ? -14.598 -3.819 12.757 1.00 87.25 98 LEU A N 1
ATOM 791 C CA . LEU A 1 98 ? -14.055 -5.070 12.222 1.00 87.25 98 LEU A CA 1
ATOM 792 C C . LEU A 1 98 ? -15.166 -5.985 11.698 1.00 87.25 98 LEU A C 1
ATOM 794 O O . LEU A 1 98 ? -15.022 -6.544 10.618 1.00 87.25 98 LEU A O 1
ATOM 798 N N . GLU A 1 99 ? -16.288 -6.084 12.412 1.00 88.69 99 GLU A N 1
ATOM 799 C CA . GLU A 1 99 ? -17.456 -6.851 11.959 1.00 88.69 99 GLU A CA 1
ATOM 800 C C . GLU A 1 99 ? -18.010 -6.313 10.628 1.00 88.69 99 GLU A C 1
ATOM 802 O O . GLU A 1 99 ? -18.301 -7.095 9.725 1.00 88.69 99 GLU A O 1
ATOM 807 N N . GLN A 1 100 ? -18.078 -4.987 10.462 1.00 88.50 100 GLN A N 1
ATOM 808 C CA . GLN A 1 100 ? -18.493 -4.363 9.199 1.00 88.50 100 GLN A CA 1
ATOM 809 C C . GLN A 1 100 ? -17.502 -4.627 8.058 1.00 88.50 100 GLN A C 1
ATOM 811 O O . GLN A 1 100 ? -17.931 -4.973 6.961 1.00 88.50 100 GLN A O 1
ATOM 816 N N . ILE A 1 101 ? -16.191 -4.528 8.320 1.00 90.12 101 ILE A N 1
ATOM 817 C CA . ILE A 1 101 ? -15.144 -4.866 7.337 1.00 90.12 101 ILE A CA 1
ATOM 818 C C . ILE A 1 101 ? -15.306 -6.309 6.864 1.00 90.12 101 ILE A C 1
ATOM 820 O O . ILE A 1 101 ? -15.313 -6.568 5.666 1.00 90.12 101 ILE A O 1
ATOM 824 N N . VAL A 1 102 ? -15.449 -7.249 7.801 1.00 92.19 102 VAL A N 1
ATOM 825 C CA . VAL A 1 102 ? -15.598 -8.672 7.475 1.00 92.19 102 VAL A CA 1
ATOM 826 C C . VAL A 1 102 ? -16.868 -8.907 6.663 1.00 92.19 102 VAL A C 1
ATOM 828 O O . VAL A 1 102 ? -16.815 -9.612 5.660 1.00 92.19 102 VAL A O 1
ATOM 831 N N . SER A 1 103 ? -17.991 -8.298 7.049 1.00 91.31 103 SER A N 1
ATOM 832 C CA . SER A 1 103 ? -19.248 -8.427 6.306 1.00 91.31 103 SER A CA 1
ATOM 833 C C . SER A 1 103 ? -19.130 -7.915 4.870 1.00 91.31 103 SER A C 1
ATOM 835 O O . SER A 1 103 ? -19.633 -8.561 3.956 1.00 91.31 103 SER A O 1
ATOM 837 N N . ASP A 1 104 ? -18.465 -6.778 4.662 1.00 91.38 104 ASP A N 1
ATOM 838 C CA . ASP A 1 104 ? -18.256 -6.202 3.330 1.00 91.38 104 ASP A CA 1
ATOM 839 C C . ASP A 1 104 ? -17.318 -7.073 2.475 1.00 91.38 104 ASP A C 1
ATOM 841 O O . ASP A 1 104 ? -17.596 -7.329 1.305 1.00 91.38 104 ASP A O 1
ATOM 845 N N . MET A 1 105 ? -16.258 -7.625 3.077 1.00 91.94 105 MET A N 1
ATOM 846 C CA . MET A 1 105 ? -15.368 -8.582 2.409 1.00 91.94 105 MET A CA 1
ATOM 847 C C . MET A 1 105 ? -16.092 -9.869 1.999 1.00 91.94 105 MET A C 1
ATOM 849 O O . MET A 1 105 ? -15.869 -10.367 0.898 1.00 91.94 105 MET A O 1
ATOM 853 N N . LEU A 1 106 ? -16.941 -10.424 2.872 1.00 92.56 106 LEU A N 1
ATOM 854 C CA . LEU A 1 106 ? -17.728 -11.621 2.563 1.00 92.56 106 LEU A CA 1
ATOM 855 C C . LEU A 1 106 ? -18.722 -11.347 1.435 1.00 92.56 106 LEU A C 1
ATOM 857 O O . LEU A 1 106 ? -18.802 -12.135 0.497 1.00 92.56 106 LEU A O 1
ATOM 861 N N . MET A 1 107 ? -19.400 -10.198 1.474 1.00 91.62 107 MET A N 1
ATOM 862 C CA . MET A 1 107 ? -20.277 -9.774 0.387 1.00 91.62 107 MET A CA 1
ATOM 863 C C . MET A 1 107 ? -19.508 -9.688 -0.935 1.00 91.62 107 MET A C 1
ATOM 865 O O . MET A 1 107 ? -19.960 -10.226 -1.939 1.00 91.62 107 MET A O 1
ATOM 869 N N . ASP A 1 108 ? -18.316 -9.090 -0.942 1.00 91.69 108 ASP A N 1
ATOM 870 C CA . ASP A 1 108 ? -17.474 -9.011 -2.137 1.00 91.69 108 ASP A CA 1
ATOM 871 C C . ASP A 1 108 ? -17.093 -10.394 -2.684 1.00 91.69 108 ASP A C 1
ATOM 873 O O . ASP A 1 108 ? -17.146 -10.605 -3.898 1.00 91.69 108 ASP A O 1
ATOM 877 N N . MET A 1 109 ? -16.767 -11.346 -1.807 1.00 90.69 109 MET A N 1
ATOM 878 C CA . MET A 1 109 ? -16.489 -12.735 -2.191 1.00 90.69 109 MET A CA 1
ATOM 879 C C . MET A 1 109 ? -17.703 -13.435 -2.814 1.00 90.69 109 MET A C 1
ATOM 881 O O . MET A 1 109 ? -17.528 -14.322 -3.647 1.00 90.69 109 MET A O 1
ATOM 885 N N . GLU A 1 110 ? -18.916 -13.022 -2.442 1.00 90.75 110 GLU A N 1
ATOM 886 C CA . GLU A 1 110 ? -20.181 -13.588 -2.917 1.00 90.75 110 GLU A CA 1
ATOM 887 C C . GLU A 1 110 ? -20.782 -12.881 -4.134 1.00 90.75 110 GLU A C 1
ATOM 889 O O . GLU A 1 110 ? -21.659 -13.464 -4.766 1.00 90.75 110 GLU A O 1
ATOM 894 N N . VAL A 1 111 ? -20.367 -11.649 -4.465 1.00 91.62 111 VAL A N 1
ATOM 895 C CA . VAL A 1 111 ? -20.996 -10.868 -5.554 1.00 91.62 111 VAL A CA 1
ATOM 896 C C . VAL A 1 111 ? -20.036 -10.395 -6.640 1.00 91.62 111 VAL A C 1
ATOM 898 O O . VAL A 1 111 ? -20.475 -10.112 -7.757 1.00 91.62 111 VAL A O 1
ATOM 901 N N . LYS A 1 112 ? -18.730 -10.268 -6.360 1.00 89.06 112 LYS A N 1
ATOM 902 C CA . LYS A 1 112 ? -17.779 -9.760 -7.358 1.00 89.06 112 LYS A CA 1
ATOM 903 C C . LYS A 1 112 ? -17.329 -10.890 -8.283 1.00 89.06 112 LYS A C 1
ATOM 905 O O . LYS A 1 112 ? -16.708 -11.838 -7.802 1.00 89.06 112 LYS A O 1
ATOM 910 N N . PRO A 1 113 ? -17.504 -10.767 -9.616 1.00 89.50 113 PRO A N 1
ATOM 911 C CA . PRO A 1 113 ? -17.150 -11.835 -10.556 1.00 89.50 113 PRO A CA 1
ATOM 912 C C . PRO A 1 113 ? -15.702 -12.326 -10.433 1.00 89.50 113 PRO A C 1
ATOM 914 O O . PRO A 1 113 ? -15.441 -13.523 -10.529 1.00 89.50 113 PRO A O 1
ATOM 917 N N . ALA A 1 114 ? -14.761 -11.410 -10.174 1.00 86.81 114 ALA A N 1
ATOM 918 C CA . ALA A 1 114 ? -13.349 -11.745 -9.999 1.00 86.81 114 ALA A CA 1
ATOM 919 C C . ALA A 1 114 ? -13.091 -12.642 -8.773 1.00 86.81 114 ALA A C 1
ATOM 921 O O . ALA A 1 114 ? -12.199 -13.482 -8.822 1.00 86.81 114 ALA A O 1
ATOM 922 N N . LEU A 1 115 ? -13.884 -12.500 -7.705 1.00 88.19 115 LEU A N 1
ATOM 923 C CA . LEU A 1 115 ? -13.715 -13.233 -6.447 1.00 88.19 115 LEU A CA 1
ATOM 924 C C . LEU A 1 115 ? -14.563 -14.514 -6.401 1.00 88.19 115 LEU A C 1
ATOM 926 O O . LEU A 1 115 ? -14.082 -15.555 -5.963 1.00 88.19 115 LEU A O 1
ATOM 930 N N . MET A 1 116 ? -15.785 -14.473 -6.936 1.00 89.50 116 MET A N 1
ATOM 931 C CA . MET A 1 116 ? -16.706 -15.618 -6.950 1.00 89.50 116 MET A CA 1
ATOM 932 C C . MET A 1 116 ? -16.277 -16.762 -7.870 1.00 89.50 116 MET A C 1
ATOM 934 O O . MET A 1 116 ? -16.720 -17.895 -7.702 1.00 89.50 116 MET A O 1
ATOM 938 N N . SER A 1 117 ? -15.466 -16.476 -8.892 1.00 88.50 117 SER A N 1
ATOM 939 C CA . SER A 1 117 ? -15.169 -17.433 -9.967 1.00 88.50 117 SER A CA 1
ATOM 940 C C . SER A 1 117 ? -14.429 -18.700 -9.512 1.00 88.50 117 SER A C 1
ATOM 942 O O . SER A 1 117 ? -14.249 -19.622 -10.310 1.00 88.50 117 SER A O 1
ATOM 944 N N . GLY A 1 118 ? -13.933 -18.731 -8.269 1.00 83.81 118 GLY A N 1
ATOM 945 C CA . GLY A 1 118 ? -13.045 -19.775 -7.754 1.00 83.81 118 GLY A CA 1
ATOM 946 C C . GLY A 1 118 ? -11.648 -19.757 -8.387 1.00 83.81 118 GLY A C 1
ATOM 947 O O . GLY A 1 118 ? -10.809 -20.593 -8.059 1.00 83.81 118 GLY A O 1
ATOM 948 N N . ARG A 1 119 ? -11.374 -18.811 -9.296 1.00 85.00 119 ARG A N 1
ATOM 949 C CA . ARG A 1 119 ? -10.078 -18.638 -9.955 1.00 85.00 119 ARG A CA 1
ATOM 950 C C . ARG A 1 119 ? -9.258 -17.587 -9.211 1.00 85.00 119 ARG A C 1
ATOM 952 O O . ARG A 1 119 ? -9.216 -16.430 -9.611 1.00 85.00 119 ARG A O 1
ATOM 959 N N . GLY A 1 120 ? -8.600 -18.008 -8.135 1.00 83.38 120 GLY A N 1
ATOM 960 C CA . GLY A 1 120 ? -7.666 -17.176 -7.375 1.00 83.38 120 GLY A CA 1
ATOM 961 C C . GLY A 1 120 ? -7.879 -17.248 -5.867 1.00 83.38 120 GLY A C 1
ATOM 962 O O . GLY A 1 120 ? -8.741 -17.967 -5.370 1.00 83.38 120 GLY A O 1
ATOM 963 N N . ASN A 1 121 ? -7.059 -16.500 -5.138 1.00 88.38 121 ASN A N 1
ATOM 964 C CA . ASN A 1 121 ? -7.169 -16.284 -3.700 1.00 88.38 121 ASN A CA 1
ATOM 965 C C . ASN A 1 121 ? -7.071 -14.780 -3.396 1.00 88.38 121 ASN A C 1
ATOM 967 O O . ASN A 1 121 ? -6.829 -13.968 -4.288 1.00 88.38 121 ASN A O 1
ATOM 971 N N . ALA A 1 122 ? -7.274 -14.403 -2.135 1.00 90.88 122 ALA A N 1
ATOM 972 C CA . ALA A 1 122 ? -7.145 -13.022 -1.684 1.00 90.88 122 ALA A CA 1
ATOM 973 C C . ALA A 1 122 ? -6.179 -12.907 -0.504 1.00 90.88 122 ALA A C 1
ATOM 975 O O . ALA A 1 122 ? -5.944 -13.870 0.229 1.00 90.88 122 ALA A O 1
ATOM 976 N N . MET A 1 123 ? -5.652 -11.700 -0.310 1.00 93.56 123 MET A N 1
ATOM 977 C CA . MET A 1 123 ? -4.780 -11.345 0.804 1.00 93.56 123 MET A CA 1
ATOM 978 C C . MET A 1 123 ? -5.369 -10.152 1.555 1.00 93.56 123 MET A C 1
ATOM 980 O O . MET A 1 123 ? -5.713 -9.141 0.947 1.00 93.56 123 MET A O 1
ATOM 984 N N . LEU A 1 124 ? -5.452 -10.264 2.881 1.00 91.69 124 LEU A N 1
ATOM 985 C CA . LEU A 1 124 ? -5.791 -9.159 3.775 1.00 91.69 124 LEU A CA 1
ATOM 986 C C . LEU A 1 124 ? -4.509 -8.648 4.438 1.00 91.69 124 LEU A C 1
ATOM 988 O O . LEU A 1 124 ? -3.806 -9.412 5.097 1.00 91.69 124 LEU A O 1
ATOM 992 N N . VAL A 1 125 ? -4.213 -7.359 4.275 1.00 92.00 125 VAL A N 1
ATOM 993 C CA . VAL A 1 125 ? -3.038 -6.715 4.876 1.00 92.00 125 VAL A CA 1
ATOM 994 C C . VAL A 1 125 ? -3.490 -5.815 6.023 1.00 92.00 125 VAL A C 1
ATOM 996 O O . VAL A 1 125 ? -4.221 -4.848 5.812 1.00 92.00 125 VAL A O 1
ATOM 999 N N . CYS A 1 126 ? -3.038 -6.122 7.238 1.00 87.25 126 CYS A N 1
ATOM 1000 C CA . CYS A 1 126 ? -3.335 -5.347 8.444 1.00 87.25 126 CYS A CA 1
ATOM 1001 C C . CYS A 1 126 ? -2.138 -4.477 8.850 1.00 87.25 126 CYS A C 1
ATOM 1003 O O . CYS A 1 126 ? -0.985 -4.833 8.620 1.00 87.25 126 CYS A O 1
ATOM 1005 N N . ALA A 1 127 ? -2.404 -3.346 9.509 1.00 85.38 127 ALA A N 1
ATOM 1006 C CA . ALA A 1 127 ? -1.354 -2.420 9.943 1.00 85.38 127 ALA A CA 1
ATOM 1007 C C . ALA A 1 127 ? -0.513 -2.941 11.128 1.00 85.38 127 ALA A C 1
ATOM 1009 O O . ALA A 1 127 ? 0.599 -2.467 11.346 1.00 85.38 127 ALA A O 1
ATOM 1010 N N . SER A 1 128 ? -1.051 -3.868 11.926 1.00 82.38 128 SER A N 1
ATOM 1011 C CA . SER A 1 128 ? -0.407 -4.404 13.130 1.00 82.38 128 SER A CA 1
ATOM 1012 C C . SER A 1 128 ? -0.966 -5.781 13.482 1.00 82.38 128 SER A C 1
ATOM 1014 O O . SER A 1 128 ? -2.108 -6.092 13.154 1.00 82.38 128 SER A O 1
ATOM 1016 N N . VAL A 1 129 ? -0.174 -6.573 14.209 1.00 78.62 129 VAL A N 1
ATOM 1017 C CA . VAL A 1 129 ? -0.588 -7.852 14.812 1.00 78.62 129 VAL A CA 1
ATOM 1018 C C . VAL A 1 129 ? -1.395 -7.677 16.109 1.00 78.62 129 VAL A C 1
ATOM 1020 O O . VAL A 1 129 ? -1.940 -8.647 16.622 1.00 78.62 129 VAL A O 1
ATOM 1023 N N . HIS A 1 130 ? -1.467 -6.457 16.655 1.00 70.25 130 HIS A N 1
ATOM 1024 C CA . HIS A 1 130 ? -2.086 -6.145 17.954 1.00 70.25 130 HIS A CA 1
ATOM 1025 C C . HIS A 1 130 ? -3.423 -5.395 17.841 1.00 70.25 130 HIS A C 1
ATOM 1027 O O . HIS A 1 130 ? -3.711 -4.536 18.675 1.00 70.25 130 HIS A O 1
ATOM 1033 N N . GLN A 1 131 ? -4.183 -5.636 16.775 1.00 55.03 131 GLN A N 1
ATOM 1034 C CA . GLN A 1 131 ? -5.403 -4.879 16.484 1.00 55.03 131 GLN A CA 1
ATOM 1035 C C . GLN A 1 131 ? -6.551 -5.158 17.461 1.00 55.03 131 GLN A C 1
ATOM 1037 O O . GLN A 1 131 ? -6.720 -6.331 17.861 1.00 55.03 131 GLN A O 1
#

Radius of gyration: 25.65 Å; chains: 1; bounding box: 64×35×69 Å

Secondary structure (DSSP, 8-state):
--------SS----TTS--HHHHH-S-S----HHHHHHTTSSPPP-----------TTHHHHHHHHHHHTTT--HHHHHHHHHHHHHHHHHHHHHHHHHHHHHHHHHHHHH-HHHHTSS-------S-S--